Protein AF-A0A1H4JU14-F1 (afdb_monomer_lite)

Sequence (80 aa):
MSKRDAIEQLLGKRKSQEIQETVNTGIQKSVKKKATFDFDDQFHTELKIFAAKQNKKMVDVVVEAVKEYMRRHKNTPPVE

Radius of gyration: 31.6 Å; chains: 1; bounding box: 36×80×50 Å

pLDDT: mean 79.81, std 17.42, range [49.22, 98.31]

Foldseek 3Di:
DDPVVVVCVVVVPPPPPPPPPPPCPPVPDPDDDDDDDDDPPVVVVVLVVVCVVVVHDSVVVVVVVVVVVCVVCVPPPDDD

Secondary structure (DSSP, 8-state):
--HHHHHHHHHHT------------------PPP------HHHHHHHHHHHHHTT--HHHHHHHHHHHHHHHHTTSPPP-

Structure (mmCIF, N/CA/C/O backbone):
data_AF-A0A1H4JU14-F1
#
_entry.id   AF-A0A1H4JU14-F1
#
loop_
_atom_site.group_PDB
_atom_site.id
_atom_site.type_symbol
_atom_site.label_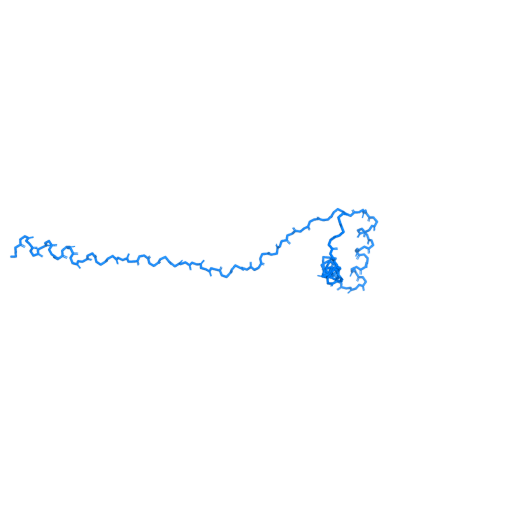atom_id
_atom_site.label_alt_id
_atom_site.label_comp_id
_atom_site.label_asym_id
_atom_site.label_entity_id
_atom_site.label_seq_id
_atom_site.pdbx_PDB_ins_code
_atom_site.Cartn_x
_atom_site.Cartn_y
_atom_site.Cartn_z
_atom_site.occupancy
_atom_site.B_iso_or_equiv
_atom_site.auth_seq_id
_atom_site.auth_comp_id
_atom_site.auth_asym_id
_atom_site.auth_atom_id
_atom_site.pdbx_PDB_model_num
ATOM 1 N N . MET A 1 1 ? -21.532 -71.988 -37.385 1.00 56.41 1 MET A N 1
ATOM 2 C CA . MET A 1 1 ? -21.013 -70.604 -37.424 1.00 56.41 1 MET A CA 1
ATOM 3 C C . MET A 1 1 ? -19.613 -70.636 -38.001 1.00 56.41 1 MET A C 1
ATOM 5 O O . MET A 1 1 ? -18.811 -71.452 -37.557 1.00 56.41 1 MET A O 1
ATOM 9 N N . SER A 1 2 ? -19.357 -69.849 -39.044 1.00 71.12 2 SER A N 1
ATOM 10 C CA . SER A 1 2 ? -18.076 -69.852 -39.750 1.00 71.12 2 SER A CA 1
ATOM 11 C C . SER A 1 2 ? -17.032 -69.054 -38.969 1.00 71.12 2 SER A C 1
ATOM 13 O O . SER A 1 2 ? -17.361 -68.087 -38.285 1.00 71.12 2 SER A O 1
ATOM 15 N N . LYS A 1 3 ? -15.748 -69.419 -39.093 1.00 71.06 3 LYS A N 1
ATOM 16 C CA . LYS A 1 3 ? -14.634 -68.668 -38.478 1.00 71.06 3 LYS A CA 1
ATOM 17 C C . LYS A 1 3 ? -14.611 -67.198 -38.927 1.00 71.06 3 LYS A C 1
ATOM 19 O O . LYS A 1 3 ? -14.115 -66.352 -38.194 1.00 71.06 3 LYS A O 1
ATOM 24 N N . ARG A 1 4 ? -15.165 -66.904 -40.111 1.00 69.62 4 ARG A N 1
ATOM 25 C CA . ARG A 1 4 ? -15.301 -65.542 -40.650 1.00 69.62 4 ARG A CA 1
ATOM 26 C C . ARG A 1 4 ? -16.314 -64.705 -39.858 1.00 69.62 4 ARG A C 1
ATOM 28 O O . ARG A 1 4 ? -15.984 -63.588 -39.477 1.00 69.62 4 ARG A O 1
ATOM 35 N N . ASP A 1 5 ? -17.451 -65.290 -39.488 1.00 72.69 5 ASP A N 1
ATOM 36 C CA . ASP A 1 5 ? -18.512 -64.612 -38.724 1.00 72.69 5 ASP A CA 1
ATOM 37 C C . ASP A 1 5 ? -18.032 -64.203 -37.319 1.00 72.69 5 ASP A C 1
ATOM 39 O O . ASP A 1 5 ? -18.397 -63.153 -36.793 1.00 72.69 5 ASP A O 1
ATOM 43 N N . ALA A 1 6 ? -17.171 -65.024 -36.705 1.00 70.50 6 ALA A N 1
ATOM 44 C CA . ALA A 1 6 ? -16.582 -64.732 -35.398 1.00 70.50 6 ALA A CA 1
ATOM 45 C C . ALA A 1 6 ? -15.590 -63.555 -35.453 1.00 70.50 6 ALA A C 1
ATOM 47 O O . ALA A 1 6 ? -15.514 -62.758 -34.518 1.00 70.50 6 ALA A O 1
ATOM 48 N N . ILE A 1 7 ? -14.846 -63.427 -36.556 1.00 70.31 7 ILE A N 1
ATOM 49 C CA . ILE A 1 7 ? -13.875 -62.347 -36.758 1.00 70.31 7 ILE A CA 1
ATOM 50 C C . ILE A 1 7 ? -14.596 -61.018 -37.020 1.00 70.31 7 ILE A C 1
ATOM 52 O O . ILE A 1 7 ? -14.213 -60.002 -36.441 1.00 70.31 7 ILE A O 1
ATOM 56 N N . GLU A 1 8 ? -15.678 -61.017 -37.804 1.00 67.81 8 GLU A N 1
ATOM 57 C CA . GLU A 1 8 ? -16.510 -59.823 -38.018 1.00 67.81 8 GLU A CA 1
ATOM 58 C C . GLU A 1 8 ? -17.158 -59.320 -36.724 1.00 67.81 8 GLU A C 1
ATOM 60 O O . GLU A 1 8 ? -17.154 -58.116 -36.466 1.00 67.81 8 GLU A O 1
ATOM 65 N N . GLN A 1 9 ? -17.631 -60.216 -35.850 1.00 66.56 9 GLN A N 1
ATOM 66 C CA . GLN A 1 9 ? -18.165 -59.822 -34.540 1.00 66.56 9 GLN A CA 1
ATOM 67 C C . GLN A 1 9 ? -17.100 -59.225 -33.606 1.00 66.56 9 GLN A C 1
ATOM 69 O O . GLN A 1 9 ? -17.409 -58.343 -32.801 1.00 66.56 9 GLN A O 1
ATOM 74 N N . LEU A 1 10 ? -15.847 -59.682 -33.709 1.00 63.00 10 LEU A N 1
ATOM 75 C CA . LEU A 1 10 ? -14.721 -59.148 -32.935 1.00 63.00 10 LEU A CA 1
ATOM 76 C C . LEU A 1 10 ? -14.225 -57.799 -33.476 1.00 63.00 10 LEU A C 1
ATOM 78 O O . LEU A 1 10 ? -13.813 -56.941 -32.694 1.00 63.00 10 LEU A O 1
ATOM 82 N N . LEU A 1 11 ? -14.271 -57.597 -34.795 1.00 63.56 11 LEU A N 1
ATOM 83 C CA . LEU A 1 11 ? -13.865 -56.349 -35.447 1.00 63.56 11 LEU A CA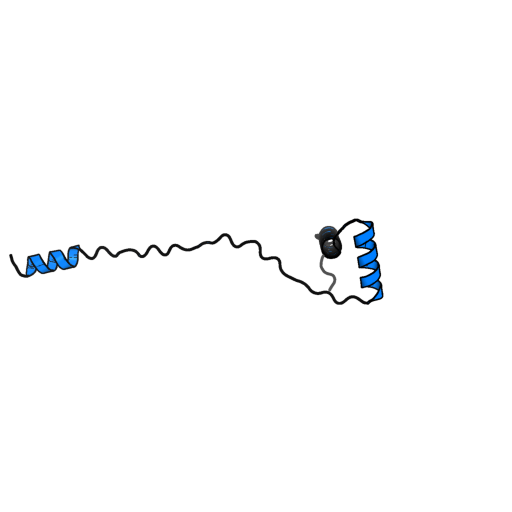 1
ATOM 84 C C . LEU A 1 11 ? -14.951 -55.266 -35.353 1.00 63.56 11 LEU A C 1
ATOM 86 O O . LEU A 1 11 ? -14.631 -54.117 -35.058 1.00 63.56 11 LEU A O 1
ATOM 90 N N . GLY A 1 12 ? -16.232 -55.625 -35.495 1.00 56.59 12 GLY A N 1
ATOM 91 C CA . GLY A 1 12 ? -17.363 -54.691 -35.412 1.00 56.59 12 GLY A CA 1
ATOM 92 C C . GLY A 1 12 ? -17.615 -54.107 -34.014 1.00 56.59 12 GLY A C 1
ATOM 93 O O . GLY A 1 12 ? -18.291 -53.088 -33.883 1.00 56.59 12 GLY A O 1
ATOM 94 N N . LYS A 1 13 ? -17.050 -54.715 -32.959 1.00 56.88 13 LYS A N 1
ATOM 95 C CA . LYS A 1 13 ? -17.175 -54.249 -31.564 1.00 56.88 13 LYS A CA 1
ATOM 96 C C . LYS A 1 13 ? -16.096 -53.267 -31.113 1.00 56.88 13 LYS A C 1
ATOM 98 O O . LYS A 1 13 ? -16.235 -52.699 -30.033 1.00 56.88 13 LYS A O 1
ATOM 103 N N . ARG A 1 14 ? -15.061 -52.995 -31.917 1.00 54.62 14 ARG A N 1
ATOM 104 C CA . ARG A 1 14 ? -14.081 -51.940 -31.605 1.00 54.62 14 ARG A CA 1
ATOM 105 C C . ARG A 1 14 ? -14.566 -50.581 -32.106 1.00 54.62 14 ARG A C 1
ATOM 107 O O . ARG A 1 14 ? -13.888 -49.915 -32.881 1.00 54.62 14 ARG A O 1
ATOM 114 N N . LYS A 1 15 ? -15.744 -50.145 -31.651 1.00 52.75 15 LYS A N 1
ATOM 115 C CA . LYS A 1 15 ? -16.009 -48.706 -31.608 1.00 52.75 15 LYS A CA 1
ATOM 116 C C . LYS A 1 15 ? -15.062 -48.158 -30.555 1.00 52.75 15 LYS A C 1
ATOM 118 O O . LYS A 1 15 ? -15.227 -48.453 -29.375 1.00 52.75 15 LYS A O 1
ATOM 123 N N . SER A 1 16 ? -14.020 -47.480 -31.029 1.00 55.41 16 SER A N 1
ATOM 124 C CA . SER A 1 16 ? -13.069 -46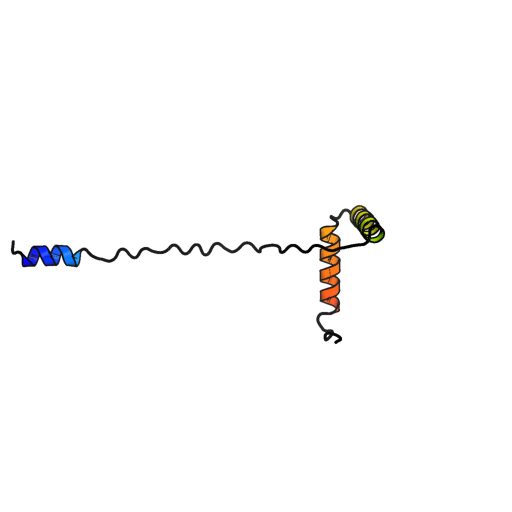.737 -30.215 1.00 55.41 16 SER A CA 1
ATOM 125 C C . SER A 1 16 ? -13.856 -46.014 -29.128 1.00 55.41 16 SER A C 1
ATOM 127 O O . SER A 1 16 ? -14.715 -45.188 -29.439 1.00 55.41 16 SER A O 1
ATOM 129 N N . GLN A 1 17 ? -13.644 -46.386 -27.867 1.00 54.50 17 GLN A N 1
ATOM 130 C CA . GLN A 1 17 ? -14.044 -45.520 -26.774 1.00 54.50 17 GLN A CA 1
ATOM 131 C C . GLN A 1 17 ? -13.144 -44.302 -26.928 1.00 54.50 17 GLN A C 1
ATOM 133 O O . GLN A 1 17 ? -11.979 -44.340 -26.540 1.00 54.50 17 GLN A O 1
ATOM 138 N N . GLU A 1 18 ? -13.654 -43.270 -27.602 1.00 51.53 18 GLU A N 1
ATOM 139 C CA . GLU A 1 18 ? -13.129 -41.921 -27.479 1.00 51.53 18 GLU A CA 1
ATOM 140 C C . GLU A 1 18 ? -13.041 -41.655 -25.983 1.00 51.53 18 GLU A C 1
ATOM 142 O O . GLU A 1 18 ? -14.050 -41.475 -25.296 1.00 51.53 18 GLU A O 1
ATOM 147 N N . ILE A 1 19 ? -11.820 -41.724 -25.462 1.00 56.06 19 ILE A N 1
ATOM 148 C CA . ILE A 1 19 ? -11.496 -41.146 -24.176 1.00 56.06 19 ILE A CA 1
ATOM 149 C C . ILE A 1 19 ? -11.762 -39.667 -24.405 1.00 56.06 19 ILE A C 1
ATOM 151 O O . ILE A 1 19 ? -10.956 -38.972 -25.019 1.00 56.06 19 ILE A O 1
ATOM 155 N N . GLN A 1 20 ? -12.946 -39.206 -24.009 1.00 55.09 20 GLN A N 1
ATOM 156 C CA . GLN A 1 20 ? -13.193 -37.786 -23.887 1.00 55.09 20 GLN A CA 1
ATOM 157 C C . GLN A 1 20 ? -12.238 -37.326 -22.795 1.00 55.09 20 GLN A C 1
ATOM 159 O O . GLN A 1 20 ? -12.504 -37.499 -21.606 1.00 55.09 20 GLN A O 1
ATOM 164 N N . GLU A 1 21 ? -11.078 -36.816 -23.205 1.00 54.00 21 GLU A N 1
ATOM 165 C CA . GLU A 1 21 ? -10.250 -36.000 -22.343 1.00 54.00 21 GLU A CA 1
ATOM 166 C C . GLU A 1 21 ? -11.151 -34.860 -21.891 1.00 54.00 21 GLU A C 1
ATOM 168 O O . GLU A 1 21 ? -11.451 -33.929 -22.638 1.00 54.00 21 GLU A O 1
ATOM 173 N N . THR A 1 22 ? -11.661 -34.963 -20.668 1.00 55.09 22 THR A N 1
ATOM 174 C CA . THR A 1 22 ? -12.264 -33.831 -19.988 1.00 55.09 22 THR A CA 1
ATOM 175 C C . THR A 1 22 ? -11.134 -32.837 -19.790 1.00 55.09 22 THR A C 1
ATOM 177 O O . THR A 1 22 ? -10.416 -32.887 -18.788 1.00 55.09 22 THR A O 1
ATOM 180 N N . VAL A 1 23 ? -10.922 -31.979 -20.789 1.00 59.16 23 VAL A N 1
ATOM 181 C CA . VAL A 1 23 ? -10.032 -30.836 -20.685 1.00 59.16 23 VAL A CA 1
ATOM 182 C C . VAL A 1 23 ? -10.642 -29.988 -19.585 1.00 59.16 23 VAL A C 1
ATOM 184 O O . VAL A 1 23 ? -11.619 -29.271 -19.789 1.00 59.16 23 VAL A O 1
ATOM 187 N N . ASN A 1 24 ? -10.101 -30.126 -18.377 1.00 59.09 24 ASN A N 1
ATOM 188 C CA . ASN A 1 24 ? -10.347 -29.197 -17.295 1.00 59.09 24 ASN A CA 1
ATOM 189 C C . ASN A 1 24 ? -9.746 -27.862 -17.742 1.00 59.09 24 ASN A C 1
ATOM 191 O O . ASN A 1 24 ? -8.645 -27.491 -17.337 1.00 59.09 24 ASN A O 1
ATOM 195 N N . THR A 1 25 ? -10.469 -27.110 -18.573 1.00 56.88 25 THR A N 1
ATOM 196 C CA . THR A 1 25 ? -10.274 -25.672 -18.729 1.00 56.88 25 THR A CA 1
ATOM 197 C C . THR A 1 25 ? -10.775 -25.023 -17.446 1.00 56.88 25 THR A C 1
ATOM 199 O O . THR A 1 25 ? -11.759 -24.285 -17.434 1.00 56.88 25 THR A O 1
ATOM 202 N N . GLY A 1 26 ? -10.141 -25.376 -16.323 1.00 55.69 26 GLY A N 1
ATOM 203 C CA . GLY A 1 26 ? -10.346 -24.713 -15.058 1.00 55.69 26 GLY A CA 1
ATOM 204 C C . GLY A 1 26 ? -10.105 -23.243 -15.325 1.00 55.69 26 GLY A C 1
ATOM 205 O O . GLY A 1 26 ? -9.012 -22.867 -15.750 1.00 55.69 26 GLY A O 1
ATOM 206 N N . ILE A 1 27 ? -11.153 -22.438 -15.159 1.00 61.41 27 ILE A N 1
ATOM 207 C CA . ILE A 1 27 ? -11.086 -20.983 -15.221 1.00 61.41 27 ILE A CA 1
ATOM 208 C C . ILE A 1 27 ? -9.883 -20.594 -14.366 1.00 61.41 27 ILE A C 1
ATOM 210 O O . ILE A 1 27 ? -9.907 -20.767 -13.144 1.00 61.41 27 ILE A O 1
ATOM 214 N N . GLN A 1 28 ? -8.795 -20.169 -15.012 1.00 65.81 28 GLN A N 1
ATOM 215 C CA . GLN A 1 28 ? -7.574 -19.818 -14.308 1.00 65.81 28 GLN A CA 1
ATOM 216 C C . GLN A 1 28 ? -7.930 -18.615 -13.441 1.00 65.81 28 GLN A C 1
ATOM 218 O O . GLN A 1 28 ? -8.107 -17.508 -13.952 1.00 65.81 28 GLN A O 1
ATOM 223 N N . LYS A 1 29 ? -8.117 -18.834 -12.131 1.00 65.69 29 LYS A N 1
ATOM 224 C CA . LYS A 1 29 ? -8.281 -17.740 -11.168 1.00 65.69 29 LYS A CA 1
ATOM 225 C C . LYS A 1 29 ? -7.166 -16.746 -11.450 1.00 65.69 29 LYS A C 1
ATOM 227 O O . LYS A 1 29 ? -6.010 -17.154 -11.532 1.00 65.69 29 LYS A O 1
ATOM 232 N N . SER A 1 30 ? -7.510 -15.470 -11.604 1.00 71.94 30 SER A N 1
ATOM 233 C CA . SER A 1 30 ? -6.524 -14.416 -11.818 1.00 71.94 30 SER A CA 1
ATOM 234 C C . SER A 1 30 ? -5.459 -14.499 -10.722 1.00 71.94 30 SER A C 1
ATOM 236 O O . SER A 1 30 ? -5.700 -14.215 -9.547 1.00 71.94 30 SER A O 1
ATOM 238 N N . VAL A 1 31 ? -4.275 -14.988 -11.093 1.00 78.62 31 VAL A N 1
ATOM 239 C CA . VAL A 1 31 ? -3.196 -15.208 -10.134 1.00 78.62 31 VAL A CA 1
ATOM 240 C C . VAL A 1 31 ? -2.604 -13.846 -9.814 1.00 78.62 31 VAL A C 1
ATOM 242 O O . VAL A 1 31 ? -1.964 -13.222 -10.662 1.00 78.62 31 VAL A O 1
ATOM 245 N N . LYS A 1 32 ? -2.814 -13.371 -8.584 1.00 82.44 32 LYS A N 1
ATOM 246 C CA . LYS A 1 32 ? -2.151 -12.159 -8.096 1.00 82.44 32 LYS A CA 1
ATOM 247 C C . LYS A 1 32 ? -0.639 -12.387 -8.106 1.00 82.44 32 LYS A C 1
ATOM 249 O O . LYS A 1 32 ? -0.145 -13.305 -7.453 1.00 82.44 32 LYS A O 1
ATOM 254 N N . LYS A 1 33 ? 0.090 -11.553 -8.846 1.00 90.25 33 LYS A N 1
ATOM 255 C CA . LYS A 1 33 ? 1.556 -11.523 -8.819 1.00 90.25 33 LYS A CA 1
ATOM 256 C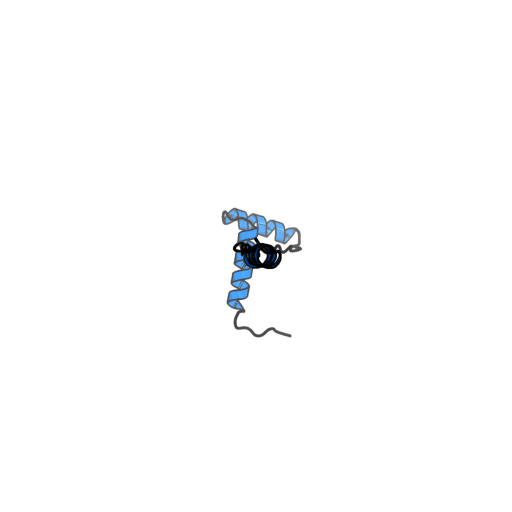 C . LYS A 1 33 ? 2.019 -10.731 -7.596 1.00 90.25 33 LYS A C 1
ATOM 258 O O . LYS A 1 33 ? 1.383 -9.746 -7.224 1.00 90.25 33 LYS A O 1
ATOM 263 N N . LYS A 1 34 ? 3.091 -11.193 -6.952 1.00 92.06 34 LYS A N 1
ATOM 264 C CA . LYS A 1 34 ? 3.717 -10.513 -5.813 1.00 92.06 34 LYS A CA 1
ATOM 265 C C . LYS A 1 34 ? 4.864 -9.644 -6.319 1.00 92.06 34 LYS A C 1
ATOM 267 O O . LYS A 1 34 ? 5.585 -10.065 -7.217 1.00 92.06 34 LYS A O 1
ATOM 272 N N . ALA A 1 35 ? 5.024 -8.478 -5.713 1.00 91.50 35 ALA A N 1
ATOM 273 C CA . ALA A 1 35 ? 6.195 -7.628 -5.857 1.00 91.50 35 ALA A CA 1
ATOM 274 C C . ALA A 1 35 ? 6.693 -7.285 -4.450 1.00 91.50 35 ALA A C 1
ATOM 276 O O . ALA A 1 35 ? 5.876 -7.050 -3.554 1.00 91.50 35 ALA A O 1
ATOM 277 N N . THR A 1 36 ? 8.008 -7.293 -4.273 1.00 94.50 36 THR A N 1
ATOM 278 C CA . THR A 1 36 ? 8.679 -6.853 -3.048 1.00 94.50 36 THR A CA 1
ATOM 279 C C . THR A 1 36 ? 9.360 -5.528 -3.358 1.00 94.50 36 THR A C 1
ATOM 281 O O . THR A 1 36 ? 9.927 -5.380 -4.439 1.00 94.50 36 THR A O 1
ATOM 284 N N . PHE A 1 37 ? 9.268 -4.575 -2.437 1.00 92.12 37 PHE A N 1
ATOM 285 C CA . PHE A 1 37 ? 9.887 -3.261 -2.562 1.00 92.12 37 PHE A CA 1
ATOM 286 C C . PHE A 1 37 ? 10.820 -3.057 -1.381 1.00 92.12 37 PHE A C 1
ATOM 288 O O . PHE A 1 37 ? 10.406 -3.269 -0.239 1.00 92.12 37 PHE A O 1
ATOM 295 N N . ASP A 1 38 ? 12.040 -2.627 -1.673 1.00 95.50 38 ASP A N 1
ATOM 296 C CA . ASP A 1 38 ? 12.986 -2.194 -0.658 1.00 95.50 38 ASP A CA 1
ATOM 297 C C . ASP A 1 38 ? 12.768 -0.700 -0.417 1.00 95.50 38 ASP A C 1
ATOM 299 O O . ASP A 1 38 ? 12.945 0.129 -1.311 1.00 95.50 38 ASP A O 1
ATOM 303 N N . PHE A 1 39 ? 12.316 -0.373 0.789 1.00 94.38 39 PHE A N 1
ATOM 304 C CA . PHE A 1 39 ? 12.108 0.990 1.259 1.00 94.38 39 PHE A CA 1
ATOM 305 C C . PHE A 1 39 ? 13.072 1.265 2.404 1.00 94.38 39 PHE A C 1
ATOM 307 O O . PHE A 1 39 ? 13.354 0.363 3.194 1.00 94.38 39 PHE A O 1
ATOM 314 N N . ASP A 1 40 ? 13.538 2.505 2.527 1.00 97.31 40 ASP A N 1
ATOM 315 C CA . ASP A 1 40 ? 14.234 2.914 3.739 1.00 97.31 40 ASP A CA 1
ATOM 316 C C . ASP A 1 40 ? 13.283 2.886 4.953 1.00 97.31 40 ASP A C 1
ATOM 318 O O . ASP A 1 40 ? 12.051 2.959 4.834 1.00 97.31 40 ASP A O 1
ATOM 322 N N . ASP A 1 41 ? 13.868 2.752 6.144 1.00 97.44 41 ASP A N 1
ATOM 323 C CA . ASP A 1 41 ? 13.115 2.578 7.389 1.00 97.44 41 ASP A CA 1
ATOM 324 C C . ASP A 1 41 ? 12.199 3.768 7.701 1.00 97.44 41 ASP A C 1
ATOM 326 O O . ASP A 1 41 ? 11.107 3.592 8.262 1.00 97.44 41 ASP A O 1
ATOM 330 N N . GLN A 1 42 ? 12.621 4.978 7.323 1.00 98.00 42 GLN A N 1
ATOM 331 C CA . GLN A 1 42 ? 11.845 6.187 7.552 1.00 98.00 42 GLN A CA 1
ATOM 332 C C . GLN A 1 42 ? 10.592 6.173 6.673 1.00 98.00 42 GLN A C 1
ATOM 334 O O . GLN A 1 42 ? 9.477 6.271 7.195 1.00 98.00 42 GLN A O 1
ATOM 339 N N . PHE A 1 43 ? 10.749 5.952 5.369 1.00 97.31 43 PHE A N 1
ATOM 340 C CA . PHE A 1 43 ? 9.635 5.899 4.432 1.00 97.31 43 PHE A CA 1
ATOM 341 C C . PHE A 1 43 ? 8.658 4.768 4.767 1.00 97.31 43 PHE A C 1
ATOM 343 O O . PHE A 1 43 ? 7.443 4.969 4.766 1.00 97.31 43 PHE A O 1
ATOM 350 N N . HIS A 1 44 ? 9.157 3.585 5.136 1.00 97.06 44 HIS A N 1
ATOM 351 C CA . HIS A 1 44 ? 8.298 2.480 5.564 1.00 97.06 44 HIS A CA 1
ATOM 352 C C . HIS A 1 44 ? 7.470 2.837 6.812 1.00 97.06 44 HIS A C 1
ATOM 354 O O . HIS A 1 44 ? 6.294 2.471 6.908 1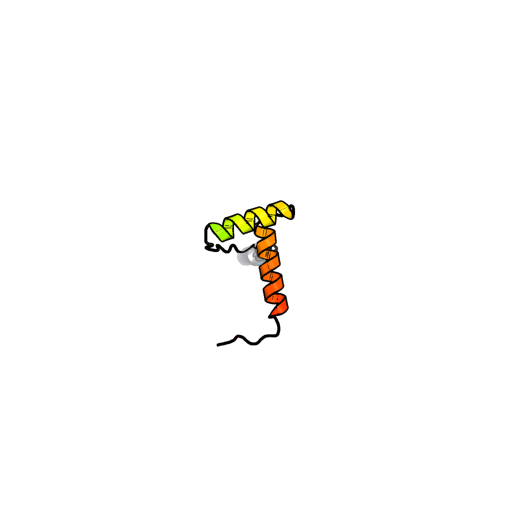.00 97.06 44 HIS A O 1
ATOM 360 N N . THR A 1 45 ? 8.053 3.576 7.758 1.00 98.06 45 THR A N 1
ATOM 361 C CA . THR A 1 45 ? 7.355 4.046 8.963 1.00 98.06 45 THR A CA 1
ATOM 362 C C . THR A 1 45 ? 6.283 5.079 8.624 1.00 98.06 45 THR A C 1
ATOM 364 O O . THR A 1 45 ? 5.135 4.941 9.055 1.00 98.06 45 THR A O 1
ATOM 367 N N . GLU A 1 46 ? 6.619 6.074 7.805 1.00 97.94 46 GLU A N 1
ATOM 368 C CA . GLU A 1 46 ? 5.674 7.088 7.331 1.00 97.94 46 GLU A CA 1
ATOM 369 C C . GLU A 1 46 ? 4.503 6.451 6.571 1.00 97.94 46 GLU A C 1
ATOM 371 O O . GLU A 1 46 ? 3.339 6.777 6.826 1.00 97.94 46 GLU A O 1
ATOM 376 N N . LEU A 1 47 ? 4.789 5.470 5.712 1.00 97.69 47 LEU A N 1
ATOM 377 C CA . LEU A 1 47 ? 3.787 4.737 4.946 1.00 97.69 47 LEU A CA 1
ATOM 378 C C . LEU A 1 47 ? 2.824 3.951 5.853 1.00 97.69 47 LEU A C 1
ATOM 380 O O . LEU A 1 47 ? 1.613 3.955 5.610 1.00 97.69 47 LEU A O 1
ATOM 384 N N . LYS A 1 48 ? 3.321 3.320 6.927 1.00 97.56 48 LYS A N 1
ATOM 385 C CA . LYS A 1 48 ? 2.460 2.660 7.929 1.00 97.56 48 LYS A CA 1
ATOM 386 C C . LYS A 1 48 ? 1.539 3.655 8.627 1.00 97.56 48 LYS A C 1
ATOM 388 O O . LYS A 1 48 ? 0.345 3.386 8.753 1.00 97.56 48 LYS A O 1
ATOM 393 N N . ILE A 1 49 ? 2.078 4.793 9.067 1.00 98.25 49 ILE A N 1
ATOM 394 C CA . ILE A 1 49 ? 1.299 5.841 9.741 1.00 98.25 49 ILE A CA 1
ATOM 395 C C . ILE A 1 49 ? 0.218 6.376 8.800 1.00 98.25 49 ILE A C 1
ATOM 397 O O . ILE A 1 49 ? -0.937 6.520 9.204 1.00 98.25 49 ILE A O 1
ATOM 401 N N . PHE A 1 50 ? 0.571 6.641 7.542 1.00 98.00 50 PHE A N 1
ATOM 402 C CA . PHE A 1 50 ? -0.373 7.093 6.527 1.00 98.00 50 PHE A CA 1
ATOM 403 C C . PHE A 1 50 ? -1.498 6.075 6.314 1.00 98.00 50 PHE A C 1
ATOM 405 O O . PHE A 1 50 ? -2.672 6.434 6.378 1.00 98.00 50 PHE A O 1
ATOM 412 N N . ALA A 1 51 ? -1.165 4.794 6.135 1.00 98.19 51 ALA A N 1
ATOM 413 C CA . ALA A 1 51 ? -2.161 3.741 5.955 1.00 98.19 51 ALA A CA 1
ATOM 414 C C . ALA A 1 51 ? -3.123 3.638 7.154 1.00 98.19 51 ALA A C 1
ATOM 416 O O . ALA A 1 51 ? -4.337 3.546 6.963 1.00 98.19 51 ALA A O 1
ATOM 417 N N . ALA A 1 52 ? -2.594 3.741 8.380 1.00 98.06 52 ALA A N 1
ATOM 418 C CA . ALA A 1 52 ? -3.390 3.733 9.604 1.00 98.06 52 ALA A CA 1
ATOM 419 C C . ALA A 1 52 ? -4.356 4.927 9.683 1.00 98.06 52 ALA A C 1
ATOM 421 O O . ALA A 1 52 ? -5.538 4.734 9.962 1.00 98.06 52 ALA A O 1
ATOM 422 N N . LYS A 1 53 ? -3.889 6.144 9.367 1.00 98.31 53 LYS A N 1
ATOM 423 C CA . LYS A 1 53 ? -4.730 7.358 9.334 1.00 98.31 53 LYS A CA 1
ATOM 424 C C . LYS A 1 53 ? -5.899 7.238 8.355 1.00 98.31 53 LYS A C 1
ATOM 426 O O . LYS A 1 53 ? -6.984 7.733 8.639 1.00 98.31 53 LYS A O 1
ATOM 431 N N . GLN A 1 54 ? -5.689 6.545 7.237 1.00 96.75 54 GLN A N 1
ATOM 432 C CA . GLN A 1 54 ? -6.710 6.331 6.211 1.00 96.75 54 GLN A CA 1
ATOM 433 C C . GLN A 1 54 ? -7.595 5.100 6.473 1.00 96.75 54 GLN A C 1
ATOM 435 O O . GLN A 1 54 ? -8.460 4.804 5.650 1.00 96.75 54 GLN A O 1
ATOM 440 N N . ASN A 1 55 ? -7.382 4.366 7.575 1.00 97.44 55 ASN A N 1
ATOM 441 C CA . ASN A 1 55 ? -8.022 3.076 7.862 1.00 97.44 55 ASN A CA 1
ATOM 442 C C . ASN A 1 55 ? -7.901 2.072 6.692 1.00 97.44 55 ASN A C 1
ATOM 444 O O . ASN A 1 55 ? -8.857 1.387 6.322 1.00 97.44 55 ASN A O 1
ATOM 448 N N . LYS A 1 56 ? -6.717 2.012 6.070 1.00 97.50 56 LYS A N 1
ATOM 449 C CA . LYS A 1 56 ? -6.405 1.120 4.943 1.00 97.50 56 LYS A CA 1
ATOM 450 C C . LYS A 1 56 ? -5.239 0.201 5.278 1.00 97.50 56 LYS A C 1
ATOM 452 O O . LYS A 1 56 ? -4.394 0.511 6.117 1.00 97.50 56 LYS A O 1
ATOM 457 N N . LYS A 1 57 ? -5.137 -0.925 4.566 1.00 97.50 57 LYS A N 1
ATOM 458 C CA . LYS A 1 57 ? -3.911 -1.728 4.600 1.00 97.50 57 LYS A CA 1
ATOM 459 C C . LYS A 1 57 ? -2.829 -1.009 3.804 1.00 97.50 57 LYS A C 1
ATOM 461 O O . LYS A 1 57 ? -3.093 -0.450 2.743 1.00 97.50 57 LYS A O 1
ATOM 466 N N . MET A 1 58 ? -1.592 -1.111 4.274 1.00 96.12 58 MET A N 1
ATOM 467 C CA . MET A 1 58 ? -0.424 -0.540 3.598 1.00 96.12 58 MET A CA 1
ATOM 468 C C . MET A 1 58 ? -0.320 -0.974 2.125 1.00 96.12 58 MET A C 1
ATOM 470 O O . MET A 1 58 ? -0.063 -0.152 1.253 1.00 96.12 58 MET A O 1
ATOM 474 N N . VAL A 1 59 ? -0.592 -2.252 1.832 1.00 95.31 59 VAL A N 1
ATOM 475 C CA . VAL A 1 59 ? -0.577 -2.783 0.457 1.00 95.31 59 VAL A CA 1
ATOM 476 C C . VAL A 1 59 ? -1.607 -2.108 -0.451 1.00 95.31 59 VAL A C 1
ATOM 478 O O . VAL A 1 59 ? -1.318 -1.870 -1.620 1.00 95.31 59 VAL A O 1
ATOM 481 N N . ASP A 1 60 ? -2.783 -1.762 0.076 1.00 96.81 60 ASP A N 1
ATOM 482 C CA . ASP A 1 60 ? -3.841 -1.130 -0.713 1.00 96.81 60 ASP A CA 1
ATOM 483 C C . ASP A 1 60 ? -3.429 0.295 -1.097 1.00 96.81 60 ASP A C 1
ATOM 485 O O . ASP A 1 60 ? -3.593 0.691 -2.248 1.00 96.81 60 ASP A O 1
ATOM 489 N N . VAL A 1 61 ? -2.788 1.017 -0.169 1.00 97.06 61 VAL A N 1
ATOM 490 C CA . VAL A 1 61 ? -2.206 2.344 -0.426 1.00 97.06 61 VAL A CA 1
ATOM 491 C C . VAL A 1 61 ? -1.159 2.282 -1.539 1.00 97.06 61 VAL A C 1
ATOM 493 O O . VAL A 1 61 ? -1.216 3.075 -2.477 1.00 97.06 61 VAL A O 1
ATOM 496 N N . VAL A 1 62 ? -0.225 1.327 -1.474 1.00 96.19 62 VAL A N 1
ATOM 497 C CA . VAL A 1 62 ? 0.821 1.172 -2.501 1.00 96.19 62 VAL A CA 1
ATOM 498 C C . VAL A 1 62 ? 0.202 0.863 -3.864 1.00 96.19 62 VAL A C 1
ATOM 500 O O . VAL A 1 62 ? 0.553 1.486 -4.863 1.00 96.19 62 VAL A O 1
ATOM 503 N N . VAL A 1 63 ? -0.758 -0.064 -3.922 1.00 95.06 63 VAL A N 1
ATOM 504 C CA . VAL A 1 63 ? -1.434 -0.424 -5.177 1.00 95.06 63 VAL A CA 1
ATOM 505 C C . VAL A 1 63 ? -2.202 0.763 -5.766 1.00 95.06 63 VAL A C 1
ATOM 507 O O . VAL A 1 63 ? -2.171 0.958 -6.982 1.00 95.06 63 VAL A O 1
ATOM 510 N N . GLU A 1 64 ? -2.885 1.556 -4.939 1.00 96.00 64 GLU A N 1
ATOM 511 C CA . GLU A 1 64 ? -3.569 2.780 -5.372 1.00 96.00 64 GLU A CA 1
ATOM 512 C C . GLU A 1 64 ? -2.581 3.805 -5.941 1.00 96.00 64 GLU A C 1
ATOM 514 O O . GLU A 1 64 ? -2.803 4.313 -7.042 1.00 96.00 64 GLU A O 1
ATOM 519 N N . ALA A 1 65 ? -1.465 4.049 -5.247 1.00 95.19 65 ALA A N 1
ATOM 520 C CA . ALA A 1 65 ? -0.430 4.978 -5.692 1.00 95.19 65 ALA A CA 1
ATOM 521 C C . ALA A 1 65 ? 0.182 4.560 -7.040 1.00 95.19 65 ALA A C 1
ATOM 523 O O . ALA A 1 65 ? 0.288 5.381 -7.952 1.00 95.19 65 ALA A O 1
ATOM 524 N N . VAL A 1 66 ? 0.511 3.274 -7.208 1.00 94.88 66 VAL A N 1
ATOM 525 C CA . VAL A 1 66 ? 1.063 2.738 -8.465 1.00 94.88 66 VAL A CA 1
ATOM 526 C C . VAL A 1 66 ? 0.055 2.867 -9.610 1.00 94.88 66 VAL A C 1
ATOM 528 O O . VAL A 1 66 ? 0.410 3.321 -10.698 1.00 94.88 66 VAL A O 1
ATOM 531 N N . LYS A 1 67 ? -1.218 2.521 -9.381 1.00 95.06 67 LYS A N 1
ATOM 532 C CA . LYS A 1 67 ? -2.274 2.673 -10.398 1.00 95.06 67 LYS A CA 1
ATOM 533 C C . LYS A 1 67 ? -2.450 4.126 -10.821 1.00 95.06 67 LYS A C 1
ATOM 535 O O . LYS A 1 67 ? -2.596 4.400 -12.011 1.00 95.06 67 LYS A O 1
ATOM 540 N N . GLU A 1 68 ? -2.438 5.044 -9.862 1.00 95.56 68 GLU A N 1
ATOM 541 C CA . GLU A 1 68 ? -2.568 6.473 -10.128 1.00 95.56 68 GLU A CA 1
ATOM 542 C C . GLU A 1 68 ? -1.367 7.009 -10.915 1.00 95.56 68 GLU A C 1
ATOM 544 O O . GLU A 1 68 ? -1.550 7.743 -11.888 1.00 95.56 68 GLU A O 1
ATOM 549 N N . TYR A 1 69 ? -0.150 6.580 -10.571 1.00 94.69 69 TYR A N 1
ATOM 550 C C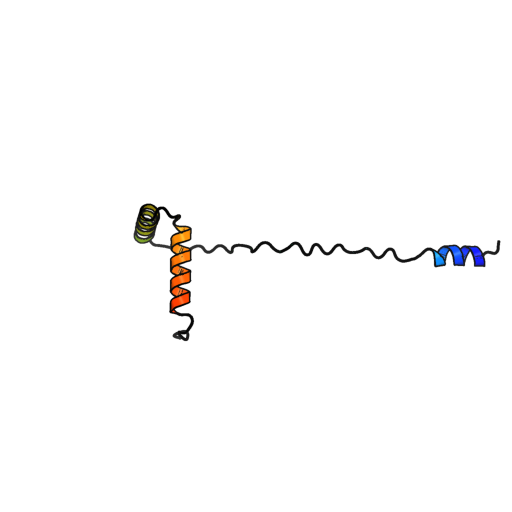A . TYR A 1 69 ? 1.053 6.901 -11.335 1.00 94.69 69 TYR A CA 1
ATOM 551 C C . TYR A 1 69 ? 0.940 6.417 -12.788 1.00 94.69 69 TYR A C 1
ATOM 553 O O . TYR A 1 69 ? 1.098 7.215 -13.713 1.00 94.69 69 TYR A O 1
ATOM 561 N N . MET A 1 70 ? 0.571 5.149 -13.006 1.00 93.38 70 MET A N 1
ATOM 562 C CA . MET A 1 70 ? 0.377 4.591 -14.352 1.00 93.38 70 MET A CA 1
ATOM 563 C C . MET A 1 70 ? -0.708 5.333 -15.136 1.00 93.38 70 MET A C 1
ATOM 565 O O . MET A 1 70 ? -0.549 5.584 -16.327 1.00 93.38 70 MET A O 1
ATOM 569 N N . ARG A 1 71 ? -1.814 5.707 -14.482 1.00 93.19 71 ARG A N 1
ATOM 570 C CA . ARG A 1 71 ? -2.911 6.449 -15.115 1.00 93.19 71 ARG A CA 1
ATOM 571 C C . ARG A 1 71 ? -2.450 7.818 -15.611 1.00 93.19 71 ARG A C 1
ATOM 573 O O . ARG A 1 71 ? -2.826 8.208 -16.713 1.00 93.19 71 ARG A O 1
ATOM 580 N N . ARG A 1 72 ? -1.638 8.527 -14.820 1.00 92.62 72 ARG A N 1
ATOM 581 C CA . ARG A 1 72 ? -1.079 9.840 -15.186 1.00 92.62 72 ARG A CA 1
ATOM 582 C C . ARG A 1 72 ? -0.089 9.760 -16.345 1.00 92.62 72 ARG A C 1
ATOM 584 O O . ARG A 1 72 ? -0.036 10.689 -17.138 1.00 92.62 72 ARG A O 1
ATOM 591 N N . HIS A 1 73 ? 0.638 8.650 -16.463 1.00 89.88 73 HIS A N 1
ATOM 592 C CA . HIS A 1 73 ? 1.706 8.477 -17.454 1.00 89.88 73 HIS A CA 1
ATOM 593 C C . HIS A 1 73 ? 1.307 7.601 -18.647 1.00 89.88 73 HIS A C 1
ATOM 595 O O . HIS A 1 73 ? 2.138 7.283 -19.488 1.00 89.88 73 HIS A O 1
ATOM 601 N N . LYS A 1 74 ? 0.027 7.226 -18.765 1.00 81.62 74 LYS A N 1
ATOM 602 C CA . LYS A 1 74 ? -0.468 6.337 -19.829 1.00 81.62 74 LYS A CA 1
ATOM 603 C C . LYS A 1 74 ? -0.265 6.897 -21.250 1.00 81.62 74 LYS A C 1
ATOM 605 O O . LYS A 1 74 ? -0.296 6.124 -22.199 1.00 81.62 74 LYS A O 1
ATOM 610 N N . ASN A 1 75 ? -0.039 8.207 -21.382 1.00 69.75 75 ASN A N 1
ATOM 611 C CA . ASN A 1 75 ? 0.202 8.894 -22.656 1.00 69.75 75 ASN A CA 1
ATOM 612 C C . ASN A 1 75 ? 1.585 9.566 -22.735 1.00 69.75 75 ASN A C 1
ATOM 614 O O . ASN A 1 75 ? 1.837 10.315 -23.677 1.00 69.75 75 ASN A O 1
ATOM 618 N N . THR A 1 76 ? 2.460 9.351 -21.752 1.00 63.81 76 THR A N 1
ATOM 619 C CA . THR A 1 76 ? 3.806 9.931 -21.763 1.00 63.81 76 THR A CA 1
ATOM 620 C C . THR A 1 76 ? 4.748 8.909 -22.397 1.00 63.81 76 THR A C 1
ATOM 622 O O . THR A 1 76 ? 4.831 7.793 -21.877 1.00 63.81 76 THR A O 1
ATOM 625 N N . PRO A 1 77 ? 5.419 9.217 -23.523 1.00 60.34 77 PRO A N 1
ATOM 626 C CA . PRO A 1 77 ? 6.419 8.309 -24.070 1.00 60.34 77 PRO A CA 1
ATOM 627 C C . PRO A 1 77 ? 7.515 8.068 -23.016 1.00 60.34 77 PRO A C 1
ATOM 629 O O . PRO A 1 77 ? 7.798 8.978 -22.229 1.00 60.34 77 PRO A O 1
ATOM 632 N N . PRO A 1 78 ? 8.095 6.855 -22.949 1.00 67.94 78 PRO A N 1
ATOM 633 C CA . PRO A 1 78 ? 9.202 6.591 -22.040 1.00 67.94 78 PRO A CA 1
ATOM 634 C C . PRO A 1 78 ? 10.339 7.574 -22.340 1.00 67.94 78 PRO A C 1
ATOM 636 O O . PRO A 1 78 ? 10.687 7.788 -23.500 1.00 67.94 78 PRO A O 1
ATOM 639 N N . VAL A 1 79 ? 10.865 8.203 -21.291 1.00 64.44 79 VAL A N 1
ATOM 640 C CA . VAL A 1 79 ? 12.096 8.992 -21.378 1.00 64.44 79 VAL A CA 1
ATOM 641 C C . VAL A 1 79 ? 13.242 7.984 -21.350 1.00 64.44 79 VAL A C 1
ATOM 643 O O . VAL A 1 79 ? 13.337 7.218 -20.389 1.00 64.44 79 VAL A O 1
ATOM 646 N N . GLU A 1 80 ? 14.010 7.935 -22.440 1.00 49.22 80 GLU A N 1
ATOM 647 C CA . GLU A 1 80 ? 15.237 7.132 -22.578 1.00 49.22 80 GLU A CA 1
ATOM 648 C C . GLU A 1 80 ? 16.349 7.605 -21.634 1.00 49.22 80 GLU A C 1
ATOM 650 O O . GLU A 1 80 ? 16.464 8.835 -21.412 1.00 49.22 80 GLU A O 1
#